Protein AF-A0A7W1UQY9-F1 (afdb_monomer_lite)

Structure (mmCIF, N/CA/C/O backbone):
data_AF-A0A7W1UQY9-F1
#
_entry.id   AF-A0A7W1UQY9-F1
#
loop_
_atom_site.group_PDB
_atom_site.id
_atom_site.type_symbol
_atom_site.label_atom_id
_atom_site.label_alt_id
_atom_site.label_comp_id
_atom_site.label_asym_id
_atom_site.label_entity_id
_atom_site.label_seq_id
_atom_site.pdbx_PDB_ins_code
_atom_site.Cartn_x
_atom_site.Cartn_y
_atom_site.Cartn_z
_atom_site.occupancy
_atom_site.B_iso_or_equiv
_atom_site.auth_seq_id
_atom_site.auth_comp_id
_atom_site.auth_asym_id
_atom_site.auth_atom_id
_atom_site.pdbx_PDB_model_num
ATOM 1 N N . MET A 1 1 ? 0.752 -7.538 18.024 1.00 46.72 1 MET A N 1
ATOM 2 C CA . MET A 1 1 ? 0.860 -7.552 16.551 1.00 46.72 1 MET A CA 1
ATOM 3 C C . MET A 1 1 ? -0.194 -8.480 15.969 1.00 46.72 1 MET A C 1
ATOM 5 O O . MET A 1 1 ? -0.221 -9.664 16.287 1.00 46.72 1 MET A O 1
ATOM 9 N N . SER A 1 2 ? -1.134 -7.930 15.201 1.00 40.94 2 SER A N 1
ATOM 10 C CA . SER A 1 2 ? -2.167 -8.720 14.525 1.00 40.94 2 SER A CA 1
ATOM 11 C C . SER A 1 2 ? -1.533 -9.519 13.389 1.00 40.94 2 SER A C 1
ATOM 13 O O . SER A 1 2 ? -0.921 -8.934 12.500 1.00 40.94 2 SER A O 1
ATOM 15 N N . LYS A 1 3 ? -1.734 -10.844 13.385 1.00 40.69 3 LYS A N 1
ATOM 16 C CA . LYS A 1 3 ? -1.200 -11.808 12.396 1.00 40.69 3 LYS A CA 1
ATOM 17 C C . LYS A 1 3 ? -1.381 -11.396 10.924 1.00 40.69 3 LYS A C 1
ATOM 19 O O . LYS A 1 3 ? -0.670 -11.883 10.052 1.00 40.69 3 LYS A O 1
ATOM 24 N N . SER A 1 4 ? -2.342 -10.522 10.638 1.00 55.62 4 SER A N 1
ATOM 25 C CA . SER A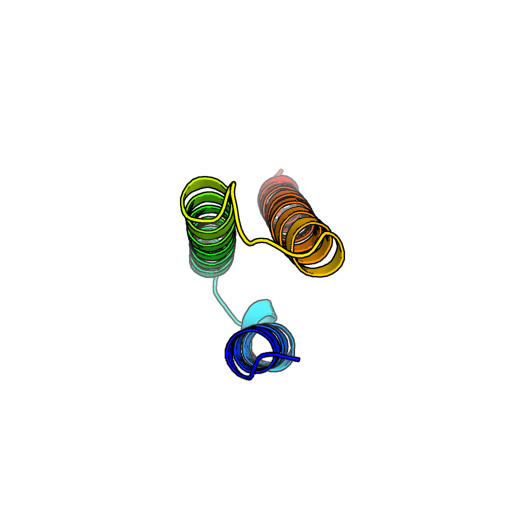 1 4 ? -2.607 -9.982 9.305 1.00 55.62 4 SER A CA 1
ATOM 26 C C . SER A 1 4 ? -1.507 -9.041 8.804 1.00 55.62 4 SER A C 1
ATOM 28 O O . SER A 1 4 ? -1.152 -9.114 7.633 1.00 55.62 4 SER A O 1
ATOM 30 N N . LEU A 1 5 ? -0.936 -8.204 9.676 1.00 49.91 5 LEU A N 1
ATOM 31 C CA . LEU A 1 5 ? 0.126 -7.256 9.318 1.00 49.91 5 LEU A CA 1
ATOM 32 C C . LEU A 1 5 ? 1.477 -7.956 9.151 1.00 49.91 5 LEU A C 1
ATOM 34 O O . LEU A 1 5 ? 2.176 -7.691 8.183 1.00 49.91 5 LEU A O 1
ATOM 38 N N . GLU A 1 6 ? 1.802 -8.925 10.011 1.00 55.72 6 GLU A N 1
ATOM 39 C CA . GLU A 1 6 ? 3.010 -9.753 9.849 1.00 55.72 6 GLU A CA 1
ATOM 40 C C . GLU A 1 6 ? 2.980 -10.578 8.558 1.00 55.72 6 GLU A C 1
ATOM 42 O O . GLU A 1 6 ? 4.000 -10.741 7.896 1.00 55.72 6 GLU A O 1
ATOM 47 N N . LYS A 1 7 ? 1.804 -11.075 8.152 1.00 51.91 7 LYS A N 1
ATOM 48 C CA . LYS A 1 7 ? 1.654 -11.790 6.879 1.00 51.91 7 LYS A CA 1
ATOM 49 C C . LYS A 1 7 ? 1.874 -10.867 5.676 1.00 51.91 7 LYS A C 1
ATOM 51 O O . LYS A 1 7 ? 2.457 -11.299 4.686 1.00 51.91 7 LYS A O 1
ATOM 56 N N . ILE A 1 8 ? 1.428 -9.614 5.773 1.00 57.28 8 ILE A N 1
ATOM 57 C CA . ILE A 1 8 ? 1.669 -8.572 4.767 1.00 57.28 8 ILE A CA 1
ATOM 58 C C . ILE A 1 8 ? 3.160 -8.197 4.725 1.00 57.28 8 ILE A C 1
ATOM 60 O O . ILE A 1 8 ? 3.722 -8.137 3.635 1.00 57.28 8 ILE A O 1
ATOM 64 N N . ASP A 1 9 ? 3.813 -8.022 5.879 1.00 58.91 9 ASP A N 1
ATOM 65 C CA . ASP A 1 9 ? 5.248 -7.707 5.992 1.00 58.91 9 ASP A CA 1
ATOM 66 C C . ASP A 1 9 ? 6.145 -8.853 5.485 1.00 58.91 9 ASP A C 1
ATOM 68 O O . ASP A 1 9 ? 7.127 -8.622 4.778 1.00 58.91 9 ASP A O 1
ATOM 72 N N . TRP A 1 10 ? 5.782 -10.109 5.761 1.00 59.44 10 TRP A N 1
ATOM 73 C CA . TRP A 1 10 ? 6.497 -11.278 5.240 1.00 59.44 10 TRP A CA 1
ATOM 74 C C . TRP A 1 10 ? 6.350 -11.417 3.715 1.00 59.44 10 TRP A C 1
ATOM 76 O O . TRP A 1 10 ? 7.347 -11.589 3.011 1.00 59.44 10 TRP A O 1
ATOM 86 N N . LEU A 1 11 ? 5.131 -11.256 3.178 1.00 55.50 11 LEU A N 1
ATOM 87 C CA . LEU A 1 11 ? 4.897 -11.231 1.725 1.00 55.50 11 LEU A CA 1
ATOM 88 C C . LEU A 1 11 ? 5.656 -10.078 1.045 1.00 55.50 11 LEU A C 1
ATOM 90 O O . LEU A 1 11 ? 6.184 -10.251 -0.057 1.00 55.50 11 LEU A O 1
ATOM 94 N N . TYR A 1 12 ? 5.756 -8.933 1.724 1.00 63.41 12 TYR A N 1
ATOM 95 C CA . TYR A 1 12 ? 6.509 -7.765 1.278 1.00 63.41 12 TYR A CA 1
ATOM 96 C C . TYR A 1 12 ? 8.020 -8.036 1.199 1.00 63.41 12 TYR A C 1
ATOM 98 O O . TYR A 1 12 ? 8.661 -7.680 0.210 1.00 63.41 12 TYR A O 1
ATOM 106 N N . LYS A 1 13 ? 8.609 -8.702 2.199 1.00 63.72 13 LYS A N 1
ATOM 107 C CA . LYS A 1 13 ? 10.066 -8.917 2.259 1.00 63.72 13 LYS A CA 1
ATOM 108 C C . LYS A 1 13 ? 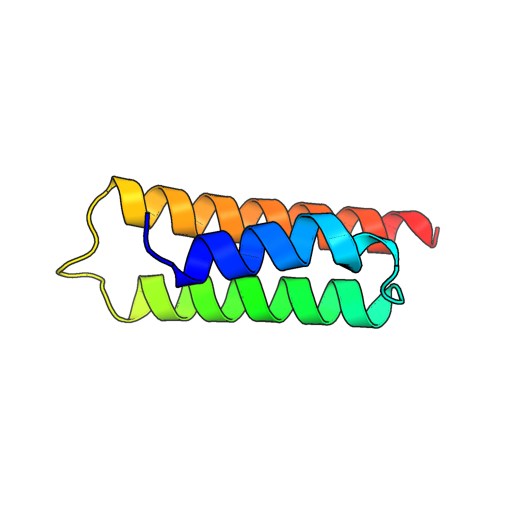10.584 -9.994 1.307 1.00 63.72 13 LYS A C 1
ATOM 110 O O . LYS A 1 13 ? 11.657 -9.794 0.741 1.00 63.72 13 LYS A O 1
ATOM 115 N N . GLU A 1 14 ? 9.861 -11.097 1.113 1.00 61.56 14 GLU A N 1
ATOM 116 C CA . GLU A 1 14 ? 10.376 -12.214 0.300 1.00 61.56 14 GLU A CA 1
ATOM 117 C C . GLU A 1 14 ? 9.973 -12.163 -1.180 1.00 61.56 14 GLU A C 1
ATOM 119 O O . GLU A 1 14 ? 10.741 -12.622 -2.020 1.00 61.56 14 GLU A O 1
ATOM 124 N N . ASN A 1 15 ? 8.824 -11.576 -1.540 1.00 62.50 15 ASN A N 1
ATOM 125 C CA . ASN A 1 15 ? 8.299 -11.700 -2.910 1.00 62.50 15 ASN A CA 1
ATOM 126 C C . ASN A 1 15 ? 8.133 -10.376 -3.664 1.00 62.50 15 ASN A C 1
ATOM 128 O O . ASN A 1 15 ? 8.141 -10.377 -4.893 1.00 62.50 15 ASN A O 1
ATOM 132 N N . PHE A 1 16 ? 8.049 -9.233 -2.977 1.00 66.88 16 PHE A N 1
ATOM 133 C CA . PHE A 1 16 ? 7.699 -7.960 -3.619 1.00 66.88 16 PHE A CA 1
ATOM 134 C C . PHE A 1 16 ? 8.710 -7.495 -4.679 1.00 66.88 16 PHE A C 1
ATOM 136 O O . PHE A 1 16 ? 8.315 -6.982 -5.721 1.00 66.88 16 PHE A O 1
ATOM 143 N N . LYS A 1 17 ? 10.015 -7.714 -4.467 1.00 66.50 17 LYS A N 1
ATOM 144 C CA . LYS A 1 17 ? 11.061 -7.322 -5.435 1.00 66.50 17 LYS A CA 1
ATOM 145 C C . LYS A 1 17 ? 11.049 -8.148 -6.724 1.00 66.50 17 LYS A C 1
ATOM 147 O O . LYS A 1 17 ? 11.614 -7.708 -7.720 1.00 66.50 17 LYS A O 1
ATOM 152 N N . HIS A 1 18 ? 10.441 -9.331 -6.692 1.00 72.38 18 HIS A N 1
ATOM 153 C CA . HIS A 1 18 ? 10.357 -10.240 -7.834 1.00 72.38 18 HIS A CA 1
ATOM 154 C C . HIS A 1 18 ? 9.069 -10.062 -8.640 1.00 72.38 18 HIS A C 1
ATOM 156 O O . HIS A 1 18 ? 8.964 -10.600 -9.741 1.00 72.38 18 HIS A O 1
ATOM 162 N N . LEU A 1 19 ? 8.107 -9.300 -8.114 1.00 72.06 19 LEU A N 1
ATOM 163 C CA . LEU A 1 19 ? 6.879 -8.986 -8.826 1.00 72.06 19 LEU A CA 1
ATOM 164 C C . LEU A 1 19 ? 7.155 -8.006 -9.980 1.00 72.06 19 LEU A C 1
ATOM 166 O O . LEU A 1 19 ? 7.940 -7.061 -9.820 1.00 72.06 19 LEU A O 1
ATOM 170 N N . PRO A 1 20 ? 6.480 -8.173 -11.131 1.00 82.56 20 PRO A N 1
ATOM 171 C CA . PRO A 1 20 ? 6.449 -7.165 -12.183 1.00 82.56 20 PRO A CA 1
ATOM 172 C C . PRO A 1 20 ? 6.031 -5.793 -11.638 1.00 82.56 20 PRO A C 1
ATOM 174 O O . PRO A 1 20 ? 5.204 -5.697 -10.731 1.00 82.56 20 PRO A O 1
ATOM 177 N N . LYS A 1 21 ? 6.556 -4.709 -12.228 1.00 78.69 21 LYS A N 1
ATOM 178 C CA . LYS A 1 21 ? 6.288 -3.323 -11.789 1.00 78.69 21 LYS A CA 1
ATOM 179 C C . LYS A 1 21 ? 4.789 -3.022 -11.615 1.00 78.69 21 LYS A C 1
ATOM 181 O O . LYS A 1 21 ? 4.397 -2.454 -10.602 1.00 78.69 21 LYS A O 1
ATOM 186 N N . MET A 1 22 ? 3.953 -3.452 -12.565 1.00 81.44 22 MET A N 1
ATOM 187 C CA . MET A 1 22 ? 2.493 -3.273 -12.500 1.00 81.44 22 MET A CA 1
ATOM 188 C C . MET A 1 22 ? 1.865 -3.989 -11.297 1.00 81.44 22 MET A C 1
ATOM 190 O O . MET A 1 22 ? 1.049 -3.404 -10.594 1.00 81.44 22 MET A O 1
ATOM 194 N N . GLU A 1 23 ? 2.299 -5.216 -11.004 1.00 83.44 23 GLU A N 1
ATOM 195 C CA . GLU A 1 23 ? 1.799 -5.984 -9.857 1.00 83.44 23 GLU A CA 1
ATOM 196 C C . GLU A 1 23 ? 2.246 -5.374 -8.522 1.00 83.44 23 GLU A C 1
ATOM 198 O O . GLU A 1 23 ? 1.481 -5.365 -7.557 1.00 83.44 23 GLU A O 1
ATOM 203 N N . ARG A 1 24 ? 3.452 -4.789 -8.470 1.00 81.25 24 ARG A N 1
ATOM 204 C CA . ARG A 1 24 ? 3.924 -4.030 -7.300 1.00 81.25 24 ARG A CA 1
ATOM 205 C C . ARG A 1 24 ? 3.056 -2.799 -7.039 1.00 81.25 24 ARG A C 1
ATOM 207 O O . ARG A 1 24 ? 2.680 -2.559 -5.894 1.00 81.25 24 ARG A O 1
ATOM 214 N N . ILE A 1 25 ? 2.697 -2.054 -8.087 1.00 85.81 25 ILE A N 1
ATOM 215 C CA . ILE A 1 25 ? 1.809 -0.886 -7.978 1.00 85.81 25 ILE A CA 1
ATOM 216 C C . ILE A 1 25 ? 0.413 -1.304 -7.501 1.00 85.81 25 ILE A C 1
ATOM 218 O O . ILE A 1 25 ? -0.127 -0.680 -6.586 1.00 85.81 25 ILE A O 1
ATOM 222 N N . ASP A 1 26 ? -0.172 -2.353 -8.082 1.00 86.94 26 ASP A N 1
ATOM 223 C CA . ASP A 1 26 ? -1.510 -2.823 -7.701 1.00 86.94 26 ASP A CA 1
ATOM 224 C C . ASP A 1 26 ? -1.548 -3.359 -6.264 1.00 86.94 26 ASP A C 1
ATOM 226 O O . ASP A 1 26 ? -2.508 -3.112 -5.525 1.00 86.94 26 ASP A O 1
ATOM 230 N N . TYR A 1 27 ? -0.471 -4.007 -5.817 1.00 84.75 27 TYR A N 1
ATOM 231 C CA . TYR A 1 27 ? -0.314 -4.399 -4.420 1.00 84.75 27 TYR A CA 1
ATOM 232 C C . TYR A 1 27 ? -0.263 -3.182 -3.485 1.00 84.75 27 TYR A C 1
ATOM 234 O O . TYR A 1 27 ? -1.007 -3.129 -2.504 1.00 84.75 27 TYR A O 1
ATOM 242 N N . CYS A 1 28 ? 0.549 -2.167 -3.803 1.00 87.12 28 CYS A N 1
ATOM 243 C CA . CYS A 1 28 ? 0.613 -0.929 -3.022 1.00 87.12 28 CYS A CA 1
ATOM 244 C C . CYS A 1 28 ? -0.743 -0.208 -2.963 1.00 87.12 28 CYS A C 1
ATOM 246 O O . CYS A 1 28 ? -1.148 0.236 -1.889 1.00 87.12 28 CYS A O 1
ATOM 248 N N . LYS A 1 29 ? -1.484 -0.142 -4.076 1.00 89.25 29 LYS A N 1
ATOM 249 C CA . LYS A 1 29 ? -2.851 0.410 -4.100 1.00 89.25 29 LYS A CA 1
ATOM 250 C C . LYS A 1 29 ? -3.800 -0.379 -3.199 1.00 89.25 29 LYS A C 1
ATOM 252 O O . LYS A 1 29 ? -4.534 0.219 -2.423 1.00 89.25 29 LYS A O 1
ATOM 257 N N . THR A 1 30 ? -3.730 -1.709 -3.239 1.00 88.50 30 THR A N 1
ATOM 258 C CA . THR A 1 30 ? -4.547 -2.576 -2.375 1.00 88.50 30 THR A CA 1
ATOM 259 C C . THR A 1 30 ? -4.258 -2.324 -0.892 1.00 88.50 30 THR A C 1
ATOM 261 O O . THR A 1 30 ? -5.184 -2.267 -0.084 1.00 88.50 30 THR A O 1
ATOM 264 N N . LEU A 1 31 ? -2.987 -2.135 -0.516 1.00 85.12 31 LEU A N 1
ATOM 265 C CA . LEU A 1 31 ? -2.611 -1.794 0.860 1.00 85.12 31 LEU A CA 1
ATOM 266 C C . LEU A 1 31 ? -3.177 -0.442 1.297 1.00 85.12 31 LEU A C 1
ATOM 268 O O . LEU A 1 31 ? -3.705 -0.337 2.405 1.00 85.12 31 LEU A O 1
ATOM 272 N N . ILE A 1 32 ? -3.098 0.566 0.425 1.00 89.75 32 ILE A N 1
ATOM 273 C CA . ILE A 1 32 ? -3.670 1.893 0.676 1.00 89.75 32 ILE A CA 1
ATOM 274 C C . ILE A 1 32 ? -5.182 1.780 0.891 1.00 89.75 32 ILE A C 1
ATOM 276 O O . ILE A 1 32 ? -5.681 2.273 1.903 1.00 89.75 32 ILE A O 1
ATOM 280 N N . ASP A 1 33 ? -5.894 1.078 0.009 1.00 88.25 33 ASP A N 1
ATOM 281 C CA . ASP A 1 33 ? -7.346 0.902 0.108 1.00 88.25 33 ASP A CA 1
ATOM 282 C C . ASP A 1 33 ? -7.738 0.198 1.414 1.00 88.25 33 ASP A C 1
ATOM 284 O O . ASP A 1 33 ? -8.624 0.660 2.136 1.00 88.25 33 ASP A O 1
ATOM 288 N N . VAL A 1 34 ? -7.056 -0.895 1.773 1.00 86.31 34 VAL A N 1
ATOM 289 C CA . VAL A 1 34 ? -7.323 -1.626 3.024 1.00 86.31 34 VAL A CA 1
ATOM 290 C C . VAL A 1 34 ? -7.064 -0.746 4.247 1.00 86.31 34 VAL A C 1
ATOM 292 O O . VAL A 1 34 ? -7.866 -0.761 5.189 1.00 86.31 34 VAL A O 1
ATOM 295 N N . ALA A 1 35 ? -5.984 0.036 4.243 1.00 87.06 35 ALA A N 1
ATOM 296 C CA . ALA A 1 35 ? -5.661 0.930 5.346 1.00 87.06 35 ALA A CA 1
ATOM 297 C C . ALA A 1 35 ? -6.689 2.067 5.480 1.00 87.06 35 ALA A C 1
ATOM 299 O O . ALA A 1 35 ? -7.209 2.302 6.571 1.00 87.06 35 ALA A O 1
ATOM 300 N N . GLN A 1 36 ? -7.081 2.698 4.372 1.00 89.00 36 GLN A N 1
ATOM 301 C CA . GLN A 1 36 ? -8.105 3.751 4.348 1.00 89.00 36 GLN A CA 1
ATOM 302 C C . GLN A 1 36 ? -9.494 3.236 4.753 1.00 89.00 36 GLN A C 1
ATOM 304 O O . GLN A 1 36 ? -10.226 3.897 5.499 1.00 89.00 36 GLN A O 1
ATOM 309 N N . VAL A 1 37 ? -9.868 2.032 4.316 1.00 88.88 37 VAL A N 1
ATOM 310 C CA . VAL A 1 37 ? -11.105 1.368 4.753 1.00 88.88 37 VAL A CA 1
ATOM 311 C C . VAL A 1 37 ? -11.058 1.068 6.254 1.00 88.88 37 VAL A C 1
ATOM 313 O O . VAL A 1 37 ? -12.068 1.218 6.942 1.00 88.88 37 VAL A O 1
ATOM 316 N N . SER A 1 38 ? -9.898 0.673 6.781 1.00 84.88 38 SER A N 1
ATOM 317 C CA . SER A 1 38 ? -9.724 0.391 8.212 1.00 84.88 38 SER A CA 1
ATOM 318 C C . SER A 1 38 ? -9.839 1.660 9.061 1.00 84.88 38 SER A C 1
ATOM 320 O O . SER A 1 38 ? -10.559 1.637 10.063 1.00 84.88 38 SER A O 1
ATOM 322 N N . LEU A 1 39 ? -9.228 2.764 8.612 1.00 85.19 39 LEU A N 1
ATOM 323 C CA . LEU A 1 39 ? -9.334 4.096 9.222 1.00 85.19 39 LEU A CA 1
ATOM 324 C C . LEU A 1 39 ? -10.781 4.614 9.209 1.00 85.19 39 LEU A C 1
ATOM 326 O O . LEU A 1 39 ? -11.306 5.045 10.234 1.00 85.19 39 LEU A O 1
ATOM 330 N N . SER A 1 40 ? -11.468 4.520 8.066 1.00 84.75 40 SER A N 1
ATOM 331 C CA . SER A 1 40 ? -12.840 5.032 7.919 1.00 84.75 40 SER A CA 1
ATOM 332 C C . SER A 1 40 ? -13.882 4.238 8.714 1.00 84.75 40 SER A C 1
ATOM 334 O O . SER A 1 40 ? -14.828 4.825 9.245 1.00 84.75 40 SER A O 1
ATOM 336 N N . LYS A 1 41 ? -13.719 2.913 8.840 1.00 76.44 41 LYS A N 1
ATOM 337 C CA . LYS A 1 41 ? -14.664 2.049 9.569 1.00 76.44 41 LYS A CA 1
ATOM 338 C C . LYS A 1 41 ? -14.520 2.107 11.091 1.00 76.44 41 LYS A C 1
ATOM 340 O O . LYS A 1 41 ? -15.491 1.804 11.779 1.00 76.44 41 LYS A O 1
ATOM 345 N N . ASN A 1 42 ? -13.357 2.488 11.625 1.00 65.69 42 ASN A N 1
ATOM 346 C CA . ASN A 1 42 ? -13.057 2.369 13.059 1.00 65.69 42 ASN A CA 1
ATOM 347 C C . ASN A 1 42 ? -12.792 3.704 13.772 1.00 65.69 42 ASN A C 1
ATOM 349 O O . ASN A 1 42 ? -12.127 3.734 14.804 1.00 65.69 42 ASN A O 1
ATOM 353 N N . THR A 1 43 ? -13.396 4.797 13.303 1.00 62.44 43 THR A N 1
ATOM 354 C CA . THR A 1 43 ? -13.274 6.153 13.887 1.00 62.44 43 THR A CA 1
ATOM 355 C C . THR A 1 43 ? -13.654 6.282 15.373 1.00 62.44 43 THR A C 1
ATOM 357 O O . THR A 1 43 ? -13.461 7.342 15.957 1.00 62.44 43 THR A O 1
ATOM 360 N N . ARG A 1 44 ? -14.205 5.238 16.011 1.00 61.62 44 ARG A N 1
ATOM 361 C CA . ARG A 1 44 ? -14.590 5.238 17.437 1.00 61.62 44 ARG A CA 1
ATOM 362 C C . ARG A 1 44 ? -13.807 4.261 18.325 1.00 61.62 44 ARG A C 1
ATOM 364 O O . ARG A 1 44 ? -14.027 4.277 19.531 1.00 61.62 44 ARG A O 1
ATOM 371 N N . LEU A 1 45 ? -12.964 3.394 17.756 1.00 63.50 45 LEU A N 1
ATOM 372 C CA . LEU A 1 45 ? -12.323 2.272 18.471 1.00 63.50 45 LEU A CA 1
ATOM 373 C C . LEU A 1 45 ? -10.872 1.996 18.041 1.00 63.50 45 LEU A C 1
ATOM 375 O O . LEU A 1 45 ? -10.274 1.033 18.516 1.00 63.50 45 LEU A O 1
ATOM 379 N N . ILE A 1 46 ? -10.312 2.803 17.139 1.00 64.75 46 ILE A N 1
ATOM 380 C CA . ILE A 1 46 ? -8.893 2.737 16.793 1.00 64.75 46 ILE A CA 1
ATOM 381 C C . ILE A 1 46 ? -8.071 3.255 17.979 1.00 64.75 46 ILE A C 1
ATOM 383 O O . ILE A 1 46 ? -8.288 4.366 18.455 1.00 64.75 46 ILE A O 1
ATOM 387 N N . ASP A 1 47 ? -7.152 2.421 18.463 1.00 76.50 47 ASP A N 1
ATOM 388 C CA . ASP A 1 47 ? -6.069 2.852 19.346 1.00 76.50 47 ASP A CA 1
ATOM 389 C C . ASP A 1 47 ? -5.104 3.744 18.548 1.00 76.50 47 ASP A C 1
ATOM 391 O O . ASP A 1 47 ? -4.861 3.474 17.370 1.00 76.50 47 ASP A O 1
ATOM 395 N N . SER A 1 48 ? -4.546 4.788 19.163 1.00 77.94 48 SER A N 1
ATOM 396 C CA . SER A 1 48 ? -3.653 5.748 18.498 1.00 77.94 48 SER A CA 1
ATOM 397 C C . SER A 1 48 ? -2.454 5.080 17.823 1.00 77.94 48 SER A C 1
ATOM 399 O O . SER A 1 48 ? -2.035 5.515 16.755 1.00 77.94 48 SER A O 1
ATOM 401 N N . GLU A 1 49 ? -1.947 3.988 18.404 1.00 80.69 49 GLU A N 1
ATOM 402 C CA . GLU A 1 49 ? -0.854 3.196 17.823 1.00 80.69 49 GLU A CA 1
ATOM 403 C C . GLU A 1 49 ? -1.294 2.502 16.523 1.00 80.69 49 GLU A C 1
ATOM 405 O O . GLU A 1 49 ? -0.575 2.500 15.527 1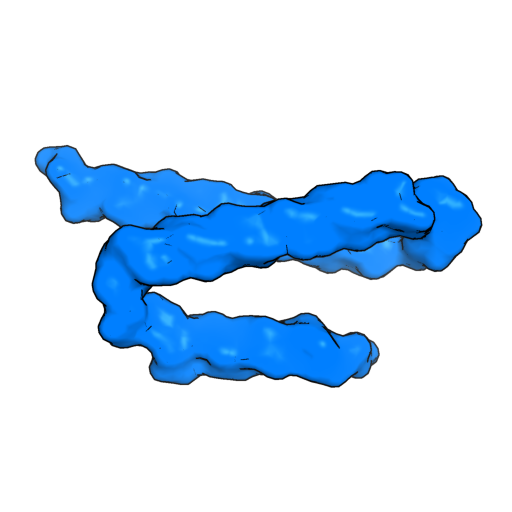.00 80.69 49 GLU A O 1
ATOM 410 N N . TRP A 1 50 ? -2.526 1.985 16.482 1.00 81.44 50 TRP A N 1
ATOM 411 C CA . TRP A 1 50 ? -3.058 1.356 15.276 1.00 81.44 50 TRP A CA 1
ATOM 412 C C . TRP A 1 50 ? -3.381 2.385 14.182 1.00 81.44 50 TRP A C 1
ATOM 414 O O . TRP A 1 50 ? -3.223 2.088 12.998 1.00 81.44 50 TRP A O 1
ATOM 424 N N . GLU A 1 51 ? -3.806 3.597 14.550 1.00 85.62 51 GLU A N 1
ATOM 425 C CA . GLU A 1 51 ? -3.984 4.694 13.589 1.00 85.62 51 GLU A CA 1
ATOM 426 C C . GLU A 1 51 ? -2.659 5.058 12.914 1.00 85.62 51 GLU A C 1
ATOM 428 O O . GLU A 1 51 ? -2.588 5.172 11.687 1.00 85.62 51 GLU A O 1
ATOM 433 N N . GLU A 1 52 ? -1.605 5.199 13.720 1.00 87.38 52 GLU A N 1
ATOM 434 C CA . GLU A 1 52 ? -0.262 5.521 13.252 1.00 87.38 52 GLU A CA 1
ATOM 435 C C . GLU A 1 52 ? 0.273 4.441 12.303 1.00 87.38 52 GLU A C 1
ATOM 437 O O . GLU A 1 52 ? 0.729 4.774 11.206 1.00 87.38 52 GLU A O 1
ATOM 442 N N . ASP A 1 53 ? 0.119 3.160 12.651 1.00 84.81 53 ASP A N 1
ATOM 443 C CA . ASP A 1 53 ? 0.490 2.033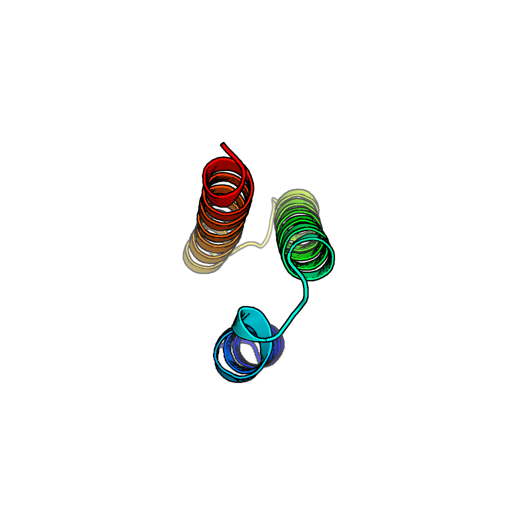 11.786 1.00 84.81 53 ASP A CA 1
ATOM 444 C C . ASP A 1 53 ? -0.204 2.102 10.413 1.00 84.81 53 ASP A C 1
ATOM 446 O O . ASP A 1 53 ? 0.420 1.892 9.368 1.00 84.81 53 ASP A O 1
ATOM 450 N N . LEU A 1 54 ? -1.503 2.421 10.387 1.00 86.19 54 LEU A N 1
ATOM 451 C CA . LEU A 1 54 ? -2.268 2.531 9.142 1.00 86.19 54 LEU A CA 1
ATOM 452 C C . LEU A 1 54 ? -1.779 3.700 8.276 1.00 86.19 54 LEU A C 1
ATOM 454 O O . LEU A 1 54 ? -1.650 3.540 7.057 1.00 86.19 54 LEU A O 1
ATOM 458 N N . TYR A 1 55 ? -1.455 4.849 8.875 1.00 88.81 55 TYR A N 1
ATOM 459 C CA . TYR A 1 55 ? -0.852 5.963 8.138 1.00 88.81 55 TYR A CA 1
ATOM 460 C C . TYR A 1 55 ? 0.549 5.631 7.622 1.00 88.81 55 TYR A C 1
ATOM 462 O O . TYR A 1 55 ? 0.864 5.969 6.477 1.00 88.81 55 TYR A O 1
ATOM 470 N 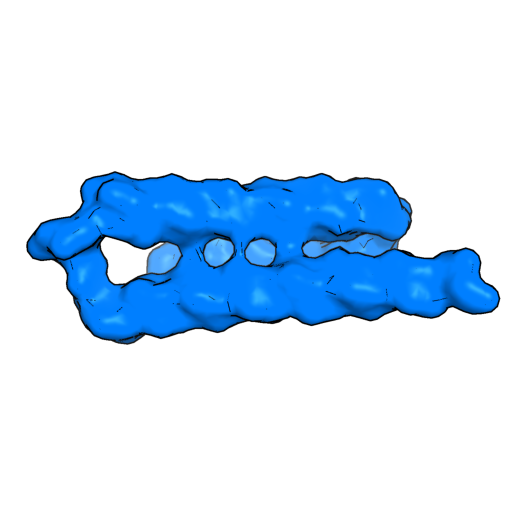N . GLN A 1 56 ? 1.374 4.940 8.413 1.00 85.62 56 GLN A N 1
ATOM 471 C CA . GLN A 1 56 ? 2.706 4.509 7.984 1.00 85.62 56 GLN A CA 1
ATOM 472 C C . GLN A 1 56 ? 2.630 3.556 6.781 1.00 85.62 56 GLN A C 1
ATOM 474 O O . GLN A 1 56 ? 3.402 3.711 5.832 1.00 85.62 56 GLN A O 1
ATOM 479 N N . ILE A 1 57 ? 1.663 2.631 6.763 1.00 85.56 57 ILE A N 1
ATOM 480 C CA . ILE A 1 57 ? 1.415 1.732 5.622 1.00 85.56 57 ILE A CA 1
ATOM 481 C C . ILE A 1 57 ? 1.039 2.521 4.365 1.00 85.56 57 ILE A C 1
ATOM 483 O O . ILE A 1 57 ? 1.602 2.272 3.296 1.00 85.56 57 ILE A O 1
ATOM 487 N N . ILE A 1 58 ? 0.118 3.485 4.482 1.00 88.88 58 ILE A N 1
ATOM 488 C CA . ILE A 1 58 ? -0.298 4.331 3.352 1.00 88.88 58 ILE A CA 1
ATOM 489 C C . ILE A 1 58 ? 0.905 5.101 2.803 1.00 88.88 58 ILE A C 1
ATOM 491 O O . ILE A 1 58 ? 1.152 5.085 1.596 1.00 88.88 58 ILE A O 1
ATOM 495 N N . PHE A 1 59 ? 1.674 5.736 3.685 1.00 89.75 59 PHE A N 1
ATOM 496 C CA . PHE A 1 59 ? 2.833 6.534 3.306 1.00 89.75 59 PHE A CA 1
ATOM 497 C C . PHE A 1 59 ? 3.918 5.691 2.622 1.00 89.75 59 PHE A C 1
ATOM 499 O O . PHE A 1 59 ? 4.412 6.058 1.553 1.00 89.75 59 PHE A O 1
ATOM 506 N N . ALA A 1 60 ? 4.250 4.527 3.185 1.00 85.88 60 ALA A N 1
ATOM 507 C CA . ALA A 1 60 ? 5.233 3.617 2.605 1.00 85.88 60 ALA A CA 1
ATOM 508 C C . ALA A 1 60 ? 4.806 3.120 1.213 1.00 85.88 60 ALA A C 1
ATOM 510 O O . ALA A 1 60 ? 5.613 3.125 0.283 1.00 85.88 60 ALA A O 1
ATOM 511 N N . ALA A 1 61 ? 3.532 2.753 1.045 1.00 87.06 61 ALA A N 1
ATOM 512 C CA . ALA A 1 61 ? 2.994 2.313 -0.240 1.00 87.06 61 ALA A CA 1
ATOM 513 C C . ALA A 1 61 ? 3.011 3.430 -1.301 1.00 87.06 61 ALA A C 1
ATOM 515 O O . ALA A 1 61 ? 3.329 3.166 -2.460 1.00 87.06 61 ALA A O 1
ATOM 516 N N . GLN A 1 62 ? 2.723 4.678 -0.917 1.00 90.19 62 GLN A N 1
ATOM 517 C CA . GLN A 1 62 ? 2.791 5.833 -1.822 1.00 90.19 62 GLN A CA 1
ATOM 518 C C . GLN A 1 62 ? 4.221 6.127 -2.288 1.00 90.19 62 GLN A C 1
ATOM 520 O O . GLN A 1 62 ? 4.439 6.340 -3.482 1.00 90.19 62 GLN A O 1
ATOM 525 N N . ILE A 1 63 ? 5.196 6.094 -1.371 1.00 89.75 63 ILE A N 1
ATOM 526 C CA . ILE A 1 63 ? 6.620 6.244 -1.713 1.00 89.75 63 ILE A CA 1
ATOM 527 C C . ILE A 1 63 ? 7.047 5.167 -2.708 1.00 89.75 63 ILE A C 1
ATOM 529 O O . ILE A 1 63 ? 7.772 5.451 -3.659 1.00 89.75 63 ILE A O 1
ATOM 533 N N . GLU A 1 64 ? 6.620 3.929 -2.488 1.00 86.69 64 GLU A N 1
ATOM 534 C CA . GLU A 1 64 ? 7.019 2.815 -3.337 1.00 86.69 64 GLU A CA 1
ATOM 535 C C . GLU A 1 64 ? 6.435 2.930 -4.751 1.00 86.69 64 GLU A C 1
ATOM 537 O O . GLU A 1 64 ? 7.158 2.729 -5.725 1.00 86.69 64 GLU A O 1
ATOM 542 N N . ILE A 1 65 ? 5.171 3.349 -4.884 1.00 88.88 65 ILE A N 1
ATOM 543 C CA . ILE A 1 65 ? 4.564 3.658 -6.189 1.00 88.88 65 ILE A CA 1
ATOM 544 C C . ILE A 1 65 ? 5.345 4.769 -6.902 1.00 88.88 65 ILE A C 1
ATOM 546 O O . ILE A 1 65 ? 5.632 4.636 -8.091 1.00 88.88 65 ILE A O 1
ATOM 550 N N . ALA A 1 66 ? 5.709 5.842 -6.191 1.00 88.94 66 ALA A N 1
ATOM 551 C CA . ALA A 1 66 ? 6.479 6.945 -6.766 1.00 88.94 66 ALA A CA 1
ATOM 552 C C . ALA A 1 66 ? 7.842 6.472 -7.295 1.00 88.94 66 ALA A C 1
ATOM 554 O O . ALA A 1 66 ? 8.172 6.741 -8.445 1.00 88.94 66 ALA A O 1
ATOM 555 N N . LYS A 1 67 ? 8.580 5.668 -6.516 1.00 87.25 67 LYS A N 1
ATOM 556 C CA . LYS A 1 67 ? 9.854 5.076 -6.960 1.00 87.25 67 LYS A CA 1
ATOM 557 C C . LYS A 1 67 ? 9.696 4.215 -8.210 1.00 87.25 67 LYS A C 1
ATOM 559 O O . LYS A 1 67 ? 10.507 4.310 -9.122 1.00 87.25 67 LYS A O 1
ATOM 564 N N . ILE A 1 68 ? 8.664 3.366 -8.258 1.00 85.75 68 ILE A N 1
ATOM 565 C CA . ILE A 1 68 ? 8.424 2.495 -9.417 1.00 85.75 68 ILE A CA 1
ATOM 566 C C . ILE A 1 68 ? 8.118 3.328 -10.667 1.00 85.75 68 ILE A C 1
ATOM 568 O O . ILE A 1 68 ? 8.516 2.923 -11.759 1.00 85.75 68 ILE A O 1
ATOM 572 N N . HIS A 1 69 ? 7.416 4.459 -10.528 1.00 83.88 69 HIS A N 1
ATOM 573 C CA . HIS A 1 69 ? 7.175 5.381 -11.638 1.00 83.88 69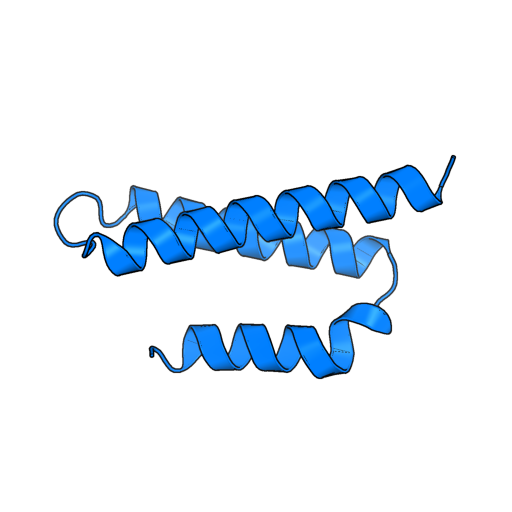 HIS A CA 1
ATOM 574 C C . HIS A 1 69 ? 8.460 6.083 -12.096 1.00 83.88 69 HIS A C 1
ATOM 576 O O . HIS A 1 69 ? 8.725 6.048 -13.296 1.00 83.88 69 HIS A O 1
ATOM 582 N N . ASP A 1 70 ? 9.275 6.602 -11.169 1.00 83.31 70 ASP A N 1
ATOM 583 C CA . ASP A 1 70 ? 10.561 7.261 -11.461 1.00 83.31 70 ASP A CA 1
ATOM 584 C C . ASP A 1 70 ? 11.573 6.317 -12.141 1.00 83.31 70 ASP A C 1
ATOM 586 O O . ASP A 1 70 ? 12.397 6.756 -12.932 1.00 83.31 70 ASP A O 1
ATOM 590 N N . GLU A 1 71 ? 11.502 5.001 -11.906 1.00 75.19 71 GLU A N 1
ATOM 591 C CA . GLU A 1 71 ? 12.313 3.999 -12.623 1.00 75.19 71 GLU A CA 1
ATOM 592 C C . GLU A 1 71 ? 11.967 3.851 -14.129 1.00 75.19 71 GLU A C 1
ATOM 594 O O . GLU A 1 71 ? 12.498 2.940 -14.776 1.00 75.19 71 GLU A O 1
ATOM 599 N N . ASN A 1 72 ? 11.027 4.628 -14.685 1.00 56.56 72 ASN A N 1
ATOM 600 C CA . ASN A 1 72 ? 10.640 4.569 -16.106 1.00 56.56 72 ASN A CA 1
ATOM 601 C C . ASN A 1 72 ? 10.909 5.858 -16.905 1.00 56.56 72 ASN A C 1
ATOM 603 O O . ASN A 1 72 ? 10.630 5.843 -18.106 1.00 56.56 72 ASN A O 1
ATOM 607 N N . ASP A 1 73 ? 11.427 6.918 -16.276 1.00 51.22 73 ASP A N 1
ATOM 608 C CA . ASP A 1 73 ? 11.975 8.110 -16.953 1.00 51.22 73 ASP A CA 1
ATOM 609 C C . ASP A 1 73 ? 13.501 7.982 -17.138 1.00 51.22 73 ASP A C 1
ATOM 611 O O . ASP A 1 73 ? 14.014 8.448 -18.184 1.00 51.22 73 ASP A O 1
#

Radius of gyration: 13.27 Å; chains: 1; bounding box: 27×20×36 Å

Foldseek 3Di:
DPPVVVVVVVCCPPPLVVDDLVVNLVSLVVLLVVLVVVCVVPVPPDDPVNVVVSVVSNVVSVVSNVVSVVVVD

Secondary structure (DSSP, 8-state):
--HHHHHHHHHHHHHGGGS-HHHHHHHHHHHHHHHHHHHHHTTTT--HHHHHHHHHHHHHHHHHHHHHHHTT-

Sequence (73 aa):
MSKSLEKIDWLYKENFKHLPKMERIDYCKTLIDVAQVSLSKNTRLIDSEWEEDLYQIIFAAQIEIAKIHDEND

pLDDT: mean 75.82, std 13.91, range [40.69, 90.19]